Protein AF-A0A920TEB9-F1 (afdb_monomer_lite)

Sequence (135 aa):
MYELSVKYHWVHVGEHILFVVAAVIMWWPLCSQITTIPKLIYPLQMMYLFVMSLAQIIVFGIITFASDPIYMHYVDAPRIWNISPLVDQQLGGIIMKVGSGFLFLSLLIIAFFKWANESNQDEHFESKTGIMKSK

Foldseek 3Di:
DLVCLVVDVVVVVVVVVVVVVVVCVLCCLQPDPDPVRHHDQLVVVLVSLVVVLVVCCVVLVCQQVPPDQPNVVCQPDDDPDPDHSSVVSNVVSVCVSVVSVVVSVVVSVVSVVVNVVVVVVVVVVCVVPVDDDDD

Secondary structure (DSSP, 8-state):
-HHHHHH-HHHHHHHHHHHHHHHHHHHHHHH---TTSPPPPHHHHHHHHHHHHHHTHHHHHHHHT-SS-S-GGGTSSPPSSSS-HHHHHHHHHHHHHHHHHHHHHHHHHHHHHHHHHHHHHHHHHHHHH------

pLDDT: mean 91.02, std 8.59, range [49.84, 98.19]

Radius of gyration: 21.83 Å; chains: 1; bounding box: 47×25×63 Å

Structure (mmCIF, N/CA/C/O backbone):
data_AF-A0A920TEB9-F1
#
_entry.id   AF-A0A920TEB9-F1
#
loop_
_atom_site.group_PDB
_atom_site.id
_atom_site.type_symbol
_atom_site.label_atom_id
_atom_site.label_alt_id
_atom_site.label_comp_id
_atom_site.label_asym_id
_atom_site.label_entity_id
_atom_site.label_seq_id
_atom_site.pdbx_PDB_ins_code
_atom_site.Cartn_x
_atom_site.Cartn_y
_atom_site.Cartn_z
_atom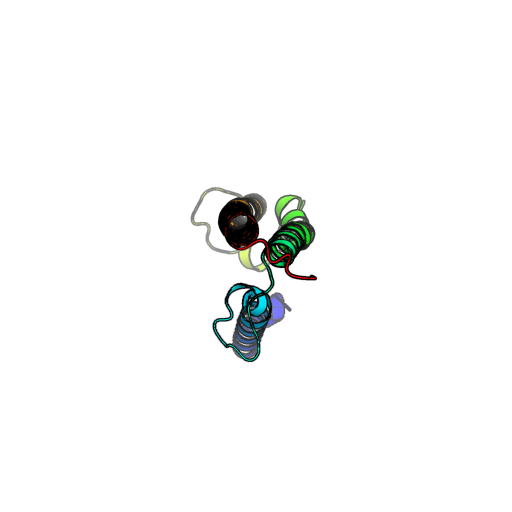_site.occupancy
_atom_site.B_iso_or_equiv
_atom_site.auth_seq_id
_atom_site.auth_comp_id
_atom_site.auth_asym_id
_atom_site.auth_atom_id
_atom_site.pdbx_PDB_model_num
ATOM 1 N N . MET A 1 1 ? 4.214 -13.448 -15.249 1.00 69.69 1 MET A N 1
ATOM 2 C CA . MET A 1 1 ? 2.923 -12.737 -15.348 1.00 69.69 1 MET A CA 1
ATOM 3 C C . MET A 1 1 ? 3.098 -11.389 -16.028 1.00 69.69 1 MET A C 1
ATOM 5 O O . MET A 1 1 ? 2.596 -11.254 -17.131 1.00 69.69 1 MET A O 1
ATOM 9 N N . TYR A 1 2 ? 3.943 -10.494 -15.500 1.00 80.88 2 TYR A N 1
ATOM 10 C CA . TYR A 1 2 ? 4.235 -9.179 -16.101 1.00 80.88 2 TYR A CA 1
ATOM 11 C C . TYR A 1 2 ? 4.451 -9.180 -17.634 1.00 80.88 2 TYR A C 1
ATOM 13 O O . TYR A 1 2 ? 3.694 -8.552 -18.364 1.00 80.88 2 TYR A O 1
ATOM 21 N N . GLU A 1 3 ? 5.407 -9.961 -18.146 1.00 85.25 3 GLU A N 1
ATOM 22 C CA . GLU A 1 3 ? 5.681 -10.048 -19.595 1.00 85.25 3 GLU A CA 1
ATOM 23 C C . GLU A 1 3 ? 4.477 -10.506 -20.439 1.00 85.25 3 GLU A C 1
ATOM 25 O O . GLU A 1 3 ? 4.334 -10.119 -21.596 1.00 85.25 3 GLU A O 1
ATOM 30 N N . LEU A 1 4 ? 3.603 -11.347 -19.877 1.00 88.12 4 LEU A N 1
ATOM 31 C CA . LEU A 1 4 ? 2.401 -11.827 -20.563 1.00 88.12 4 LEU A CA 1
ATOM 32 C C . LEU A 1 4 ? 1.324 -10.741 -20.601 1.00 88.12 4 LEU A C 1
ATOM 34 O O . LEU A 1 4 ? 0.676 -10.574 -21.629 1.00 88.12 4 LEU A O 1
ATOM 38 N N . SER A 1 5 ? 1.177 -9.995 -19.508 1.00 89.44 5 SER A N 1
ATOM 39 C CA . SER A 1 5 ? 0.263 -8.857 -19.386 1.00 89.44 5 SER A CA 1
ATOM 40 C C . SER A 1 5 ? 0.575 -7.761 -20.399 1.00 89.44 5 SER A C 1
ATOM 42 O O . SER A 1 5 ? -0.316 -7.283 -21.095 1.00 89.44 5 SER A O 1
ATOM 44 N N . VAL A 1 6 ? 1.859 -7.430 -20.568 1.00 88.75 6 VAL A N 1
ATOM 45 C CA . VAL A 1 6 ? 2.305 -6.421 -21.542 1.00 88.75 6 VAL A CA 1
ATOM 46 C C . VAL A 1 6 ? 2.043 -6.868 -22.986 1.00 88.75 6 VAL A C 1
ATOM 48 O O . VAL A 1 6 ? 1.704 -6.049 -23.836 1.00 88.75 6 VAL A O 1
ATOM 51 N N . LYS A 1 7 ? 2.172 -8.167 -23.279 1.00 89.81 7 LYS A N 1
ATOM 52 C CA . LYS A 1 7 ? 2.010 -8.708 -24.641 1.00 89.81 7 LYS A CA 1
ATOM 53 C C . LYS A 1 7 ? 0.556 -8.977 -25.023 1.00 89.81 7 LYS A C 1
ATOM 55 O O . LYS A 1 7 ? 0.201 -8.837 -26.191 1.00 89.81 7 LYS A O 1
ATOM 60 N N . TYR A 1 8 ? -0.281 -9.383 -24.069 1.00 93.62 8 TYR A N 1
ATOM 61 C CA . TYR A 1 8 ? -1.648 -9.830 -24.326 1.00 93.62 8 TYR A CA 1
ATOM 62 C C . TYR A 1 8 ? -2.663 -9.012 -23.532 1.00 93.62 8 TYR A C 1
ATOM 64 O O . TYR A 1 8 ? -2.803 -9.162 -22.320 1.00 93.62 8 TYR A O 1
ATOM 72 N N . HIS A 1 9 ? -3.462 -8.218 -24.246 1.00 92.50 9 HIS A N 1
ATOM 73 C CA . HIS A 1 9 ? -4.450 -7.325 -23.638 1.00 92.50 9 HIS A CA 1
ATOM 74 C C . HIS A 1 9 ? -5.452 -8.043 -22.715 1.00 92.50 9 HIS A C 1
ATOM 76 O O . HIS A 1 9 ? -5.805 -7.530 -21.659 1.00 92.50 9 HIS A O 1
ATOM 82 N N . TRP A 1 10 ? -5.884 -9.255 -23.067 1.00 94.31 10 TRP A N 1
ATOM 83 C CA . TRP A 1 10 ? -6.817 -10.019 -22.234 1.00 94.31 10 TRP A CA 1
ATOM 84 C C . TRP A 1 10 ? -6.185 -10.480 -20.908 1.00 94.31 10 TRP A C 1
ATOM 86 O O . TRP A 1 10 ? -6.874 -10.498 -19.889 1.00 94.31 10 TRP A O 1
ATOM 96 N N . VAL A 1 11 ? -4.881 -10.797 -20.898 1.00 94.50 11 VAL A N 1
ATOM 97 C CA . VAL A 1 11 ? -4.140 -11.121 -19.665 1.00 94.50 11 VAL A CA 1
ATOM 98 C C . VAL A 1 11 ? -4.083 -9.886 -18.777 1.00 94.50 11 VAL A C 1
ATOM 100 O O . VAL A 1 11 ? -4.363 -9.982 -17.587 1.00 94.50 11 VAL A O 1
ATOM 103 N N . HIS A 1 12 ? -3.807 -8.723 -19.368 1.00 94.19 12 HIS A N 1
ATOM 104 C CA . HIS A 1 12 ? -3.785 -7.447 -18.659 1.00 94.19 12 HIS A CA 1
ATOM 105 C C . HIS A 1 12 ? -5.119 -7.130 -17.973 1.00 94.19 12 HIS A C 1
ATOM 107 O O . HIS A 1 12 ? -5.157 -6.788 -16.793 1.00 94.19 12 HIS A O 1
ATOM 113 N N . VAL A 1 13 ? -6.236 -7.297 -18.689 1.00 95.81 13 VAL A N 1
ATOM 114 C CA . VAL A 1 13 ? -7.580 -7.107 -18.121 1.00 95.81 13 VAL A CA 1
ATOM 115 C C . VAL A 1 13 ? -7.845 -8.107 -16.993 1.00 95.81 13 VAL A C 1
ATOM 117 O O . VAL A 1 13 ? -8.376 -7.727 -15.950 1.00 95.81 13 VAL A O 1
ATOM 120 N N . GLY A 1 14 ? -7.438 -9.367 -17.167 1.00 96.19 14 GLY A N 1
ATOM 121 C CA . GLY A 1 14 ? -7.546 -10.391 -16.128 1.00 96.19 14 GLY A CA 1
ATOM 122 C C . GLY A 1 14 ? -6.773 -10.040 -14.852 1.00 96.19 14 GLY A C 1
ATOM 123 O O . GLY A 1 14 ? -7.309 -10.195 -13.755 1.00 96.19 14 GLY A O 1
ATOM 124 N N . GLU A 1 15 ? -5.550 -9.517 -14.980 1.00 94.75 15 GLU A N 1
ATOM 125 C CA . GLU A 1 15 ? -4.744 -9.051 -13.844 1.00 94.75 15 GLU A CA 1
ATOM 126 C C . GLU A 1 15 ? -5.422 -7.895 -13.097 1.00 94.75 15 GLU A C 1
ATOM 128 O O . GLU A 1 15 ? -5.519 -7.937 -11.870 1.00 94.75 15 GLU A O 1
ATOM 133 N N . HIS A 1 16 ? -5.971 -6.906 -13.812 1.00 95.25 16 HIS A N 1
ATOM 134 C CA . HIS A 1 16 ? -6.706 -5.801 -13.181 1.00 95.25 16 HIS A CA 1
ATOM 135 C C . HIS A 1 16 ? -7.938 -6.277 -12.418 1.00 95.25 16 HIS A C 1
ATOM 137 O O . HIS A 1 16 ? -8.157 -5.852 -11.285 1.00 95.25 16 HIS A O 1
ATOM 143 N N . ILE A 1 17 ? -8.727 -7.187 -12.997 1.00 97.06 17 ILE A N 1
ATOM 144 C CA . ILE A 1 17 ? -9.896 -7.761 -12.315 1.00 97.06 17 ILE A CA 1
ATOM 145 C C . ILE A 1 17 ? -9.459 -8.479 -11.036 1.00 97.06 17 ILE A C 1
ATOM 147 O O . ILE A 1 17 ? -10.066 -8.279 -9.983 1.00 97.06 17 ILE A O 1
ATOM 151 N N . LEU A 1 18 ? -8.382 -9.266 -11.100 1.00 96.50 18 LEU A N 1
ATOM 152 C CA . LEU A 1 18 ? -7.839 -9.956 -9.934 1.00 96.50 18 LEU A CA 1
ATOM 153 C C . LEU A 1 18 ? -7.414 -8.969 -8.837 1.00 96.50 18 LEU A C 1
ATOM 155 O O . LEU A 1 18 ? -7.752 -9.178 -7.671 1.00 96.50 18 LEU A O 1
ATOM 159 N N . PHE A 1 19 ? -6.722 -7.883 -9.192 1.00 95.62 19 PHE A N 1
ATOM 160 C CA . PHE A 1 19 ? -6.307 -6.854 -8.234 1.00 95.62 19 PHE A CA 1
ATOM 161 C C . PHE A 1 19 ? -7.497 -6.142 -7.592 1.00 95.62 19 PHE A C 1
ATOM 163 O O . PHE A 1 19 ? -7.496 -5.941 -6.378 1.00 95.62 19 PHE A O 1
ATOM 170 N N . VAL A 1 20 ? -8.533 -5.813 -8.367 1.00 97.62 20 VAL A N 1
ATOM 171 C CA . VAL A 1 20 ? -9.753 -5.182 -7.844 1.00 97.62 20 VAL A CA 1
ATOM 172 C C . VAL A 1 20 ? -10.484 -6.121 -6.887 1.00 97.62 20 VAL A C 1
ATOM 174 O O . VAL A 1 20 ? -10.843 -5.708 -5.787 1.00 97.62 20 VAL A O 1
ATOM 177 N N . VAL A 1 21 ? -10.667 -7.390 -7.258 1.00 97.81 21 VAL A N 1
ATOM 178 C CA . VAL A 1 21 ? -11.327 -8.382 -6.395 1.00 97.81 21 VAL A CA 1
ATOM 179 C C . VAL A 1 21 ? -10.539 -8.585 -5.100 1.00 97.81 21 VAL A C 1
ATOM 181 O O . VAL A 1 21 ? -11.120 -8.535 -4.015 1.00 97.81 21 VAL A O 1
ATOM 184 N N . ALA A 1 22 ? -9.217 -8.750 -5.191 1.00 96.69 22 ALA A N 1
ATOM 185 C CA . ALA A 1 22 ? -8.357 -8.879 -4.020 1.00 96.69 22 ALA A CA 1
ATOM 186 C C . ALA A 1 22 ? -8.428 -7.633 -3.122 1.00 96.69 22 ALA A C 1
ATOM 188 O O . ALA A 1 22 ? -8.532 -7.769 -1.904 1.00 96.69 22 ALA A O 1
ATOM 189 N N . ALA A 1 23 ? -8.438 -6.429 -3.705 1.00 95.56 23 ALA A N 1
ATOM 190 C CA . ALA A 1 23 ? -8.584 -5.183 -2.961 1.00 95.56 23 ALA A CA 1
ATOM 191 C C . ALA A 1 23 ? -9.935 -5.110 -2.235 1.00 95.56 23 ALA A C 1
ATOM 193 O O . ALA A 1 23 ? -9.969 -4.805 -1.045 1.00 95.56 23 ALA A O 1
ATOM 194 N N . VAL A 1 24 ? -11.043 -5.446 -2.901 1.00 95.38 24 VAL A N 1
ATOM 195 C CA . VAL A 1 24 ? -12.373 -5.453 -2.270 1.00 95.38 24 VAL A CA 1
ATOM 196 C C . VAL A 1 24 ? -12.400 -6.401 -1.074 1.00 95.38 24 VAL A C 1
ATOM 198 O O . VAL A 1 24 ? -12.810 -5.993 0.010 1.00 95.38 24 VAL A O 1
ATOM 201 N N . ILE A 1 25 ? -11.909 -7.632 -1.240 1.00 94.81 25 ILE A N 1
ATOM 202 C CA . ILE A 1 25 ? -11.855 -8.628 -0.160 1.00 94.81 25 ILE A CA 1
ATOM 203 C C . ILE A 1 25 ? -10.977 -8.131 0.996 1.00 94.81 25 ILE A C 1
ATOM 205 O O . ILE A 1 25 ? -11.364 -8.242 2.156 1.00 94.81 25 ILE A O 1
ATOM 209 N N . MET A 1 26 ? -9.818 -7.547 0.688 1.00 94.75 26 MET A N 1
ATOM 210 C CA . MET A 1 26 ? -8.859 -7.053 1.677 1.00 94.75 26 MET A CA 1
ATOM 211 C C . MET A 1 26 ? -9.396 -5.866 2.493 1.00 94.75 26 MET A C 1
ATOM 213 O O . MET A 1 26 ? -9.125 -5.770 3.691 1.00 94.75 26 MET A O 1
ATOM 217 N N . TRP A 1 27 ? -10.154 -4.959 1.877 1.00 95.12 27 TRP A N 1
ATOM 218 C CA . TRP A 1 27 ? -10.690 -3.766 2.547 1.00 95.12 27 TRP A CA 1
ATOM 219 C C . TRP A 1 27 ? -12.057 -3.991 3.203 1.00 95.12 27 TRP A C 1
ATOM 221 O O . TRP A 1 27 ? -12.462 -3.209 4.070 1.00 95.12 27 TRP A O 1
ATOM 231 N N . TRP A 1 28 ? -12.748 -5.076 2.852 1.00 94.31 28 TRP A N 1
ATOM 232 C CA . TRP A 1 28 ? -14.062 -5.417 3.394 1.00 94.31 28 TRP A CA 1
ATOM 233 C C . TRP A 1 28 ? -14.130 -5.419 4.933 1.00 94.31 28 TRP A C 1
ATOM 235 O O . TRP A 1 28 ? -15.038 -4.782 5.476 1.00 94.31 28 TRP A O 1
ATOM 245 N N . PRO A 1 29 ? -13.184 -6.039 5.675 1.00 92.56 29 PRO A N 1
ATOM 246 C CA . PRO A 1 29 ? -13.273 -6.121 7.135 1.00 92.56 29 PRO A CA 1
ATOM 247 C C . PRO A 1 29 ? -13.199 -4.761 7.849 1.00 92.56 29 PRO A C 1
ATOM 249 O O . PRO A 1 29 ? -13.606 -4.660 9.006 1.00 92.56 29 PRO A O 1
ATOM 252 N N . LEU A 1 30 ? -12.696 -3.713 7.186 1.00 93.56 30 LEU A N 1
ATOM 253 C CA . LEU A 1 30 ? -12.655 -2.351 7.732 1.00 93.56 30 LEU A CA 1
ATOM 254 C C . LEU A 1 30 ? -13.874 -1.527 7.332 1.00 93.56 30 LEU A C 1
ATOM 256 O O . LEU A 1 30 ? -14.392 -0.760 8.144 1.00 93.56 30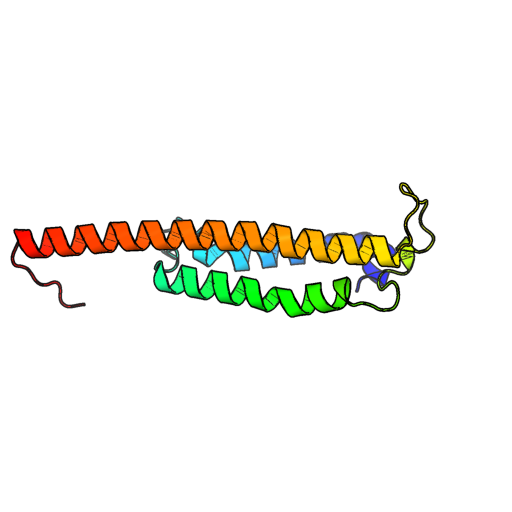 LEU A O 1
ATOM 260 N N . CYS A 1 31 ? -14.292 -1.652 6.074 1.00 92.25 31 CYS A N 1
ATOM 261 C CA . CYS A 1 31 ? -15.269 -0.756 5.465 1.00 92.25 31 CYS A CA 1
ATOM 262 C C . CYS A 1 31 ? -16.705 -1.283 5.518 1.00 92.25 31 CYS A C 1
ATOM 264 O O . CYS A 1 31 ? -17.614 -0.565 5.101 1.00 92.25 31 CYS A O 1
ATOM 266 N N . SER A 1 32 ? -16.930 -2.507 6.006 1.00 91.25 32 SER A N 1
ATOM 267 C CA . SER A 1 32 ? -18.272 -3.081 6.015 1.00 91.25 32 SER A CA 1
ATOM 268 C C . SER A 1 32 ? -19.263 -2.244 6.830 1.00 91.25 32 SER A C 1
ATOM 270 O O . SER A 1 32 ? -19.045 -1.935 8.004 1.00 91.25 32 SER A O 1
ATOM 272 N N . GLN A 1 33 ? -20.384 -1.914 6.186 1.00 85.62 33 GLN A N 1
ATOM 273 C CA . GLN A 1 33 ? -21.547 -1.244 6.779 1.00 85.62 33 GLN A CA 1
ATOM 274 C C . GLN A 1 33 ? -22.737 -2.202 6.942 1.00 85.62 33 GLN A C 1
ATOM 276 O O . GLN A 1 33 ? -23.807 -1.798 7.391 1.00 85.62 33 GLN A O 1
ATOM 281 N N . ILE A 1 34 ? -22.567 -3.470 6.559 1.00 87.19 34 ILE A N 1
ATOM 282 C CA . ILE A 1 34 ? -23.634 -4.468 6.560 1.00 87.19 34 ILE A CA 1
ATOM 283 C C . ILE A 1 34 ? -23.707 -5.104 7.947 1.00 87.19 34 ILE A C 1
ATOM 285 O O . ILE A 1 34 ? -22.716 -5.632 8.447 1.00 87.19 34 ILE A O 1
ATOM 289 N N . THR A 1 35 ? -24.892 -5.111 8.555 1.00 82.00 35 THR A N 1
ATOM 290 C CA . THR A 1 35 ? -25.131 -5.686 9.890 1.00 82.00 35 THR A CA 1
ATOM 291 C C . THR A 1 35 ? -24.825 -7.182 9.965 1.00 82.00 35 THR A C 1
ATOM 293 O O . THR A 1 35 ? -24.384 -7.660 11.003 1.00 82.00 35 THR A O 1
ATOM 296 N N . THR A 1 36 ? -25.024 -7.923 8.871 1.00 87.19 36 THR A N 1
ATOM 297 C CA . THR A 1 36 ? -24.770 -9.373 8.791 1.00 87.19 36 THR A CA 1
ATOM 298 C C . THR A 1 36 ? -23.281 -9.731 8.738 1.00 87.19 36 THR A C 1
ATOM 300 O O . THR A 1 36 ? -22.904 -10.815 9.169 1.00 87.19 36 THR A O 1
ATOM 303 N N . ILE A 1 37 ? -22.426 -8.843 8.220 1.00 85.94 37 ILE A N 1
ATOM 304 C CA . ILE A 1 37 ? -20.969 -9.041 8.150 1.00 85.94 37 ILE A CA 1
ATOM 305 C C . ILE A 1 37 ? -20.324 -7.753 8.663 1.00 85.94 37 ILE A C 1
ATOM 307 O O . ILE A 1 37 ? -19.870 -6.945 7.855 1.00 85.94 37 ILE A O 1
ATOM 311 N N . PRO A 1 38 ? -20.351 -7.489 9.977 1.00 89.75 38 PRO A N 1
ATOM 312 C CA . PRO A 1 38 ? -19.933 -6.201 10.511 1.00 89.75 38 PRO A CA 1
ATOM 313 C C . PRO A 1 38 ? -18.429 -5.965 10.323 1.00 89.75 38 PRO A C 1
ATOM 315 O O . PRO A 1 38 ? -17.638 -6.896 10.157 1.00 89.75 38 PRO A O 1
ATOM 318 N N . LYS A 1 39 ? -18.031 -4.692 10.387 1.00 92.75 39 LYS A N 1
ATOM 319 C CA . LYS A 1 39 ? -16.623 -4.291 10.502 1.00 92.75 39 LYS A CA 1
ATOM 320 C C . LYS A 1 39 ? -15.960 -4.959 11.718 1.00 92.75 39 LYS A C 1
ATOM 322 O O . LYS A 1 39 ? -16.611 -5.188 12.738 1.00 92.75 39 LYS A O 1
ATOM 327 N N . LEU A 1 40 ? -14.654 -5.210 11.636 1.00 92.94 40 LEU A N 1
ATOM 328 C CA . LEU A 1 40 ? -13.864 -5.684 12.778 1.00 92.94 40 LEU A CA 1
ATOM 329 C C . LEU A 1 40 ? -13.984 -4.710 13.960 1.00 92.94 40 LEU A C 1
ATOM 331 O O . LEU A 1 40 ? -14.097 -3.499 13.759 1.00 92.94 40 LEU A O 1
ATOM 335 N N . ILE A 1 41 ? -13.904 -5.220 15.191 1.00 93.81 41 ILE A N 1
ATOM 336 C CA . ILE A 1 41 ? -13.768 -4.365 16.379 1.00 93.81 41 ILE A CA 1
ATOM 337 C C . ILE A 1 41 ? -12.439 -3.605 16.324 1.00 93.81 41 ILE A C 1
ATOM 339 O O . ILE A 1 41 ? -11.461 -4.114 15.772 1.00 93.81 41 ILE A O 1
ATOM 343 N N . TYR A 1 42 ? -12.369 -2.399 16.890 1.00 95.00 42 TYR A N 1
ATOM 344 C CA . TYR A 1 42 ? -11.204 -1.534 16.673 1.00 95.00 42 TYR A CA 1
ATOM 345 C C . TYR A 1 42 ? -9.849 -2.130 17.074 1.00 95.00 42 TYR A C 1
ATOM 347 O O . TYR A 1 42 ? -8.907 -1.932 16.308 1.00 95.00 42 TYR A O 1
ATOM 355 N N . PRO A 1 43 ? -9.699 -2.894 18.178 1.00 95.12 43 PRO A N 1
ATOM 356 C CA . PRO A 1 43 ? -8.428 -3.559 18.465 1.00 95.12 43 PRO A CA 1
ATOM 357 C C . PRO A 1 43 ? -7.974 -4.482 17.326 1.00 95.12 43 PRO A C 1
ATOM 359 O O . PRO A 1 43 ? -6.820 -4.428 16.903 1.00 95.12 43 PRO A O 1
ATOM 362 N N . LEU A 1 44 ? -8.900 -5.259 16.754 1.00 96.06 44 LEU A N 1
ATOM 363 C CA . LEU A 1 44 ? -8.620 -6.117 15.601 1.00 96.06 44 LEU A CA 1
ATOM 364 C C . LEU A 1 44 ? -8.386 -5.307 14.322 1.00 96.06 44 LEU A C 1
ATOM 366 O O . LEU A 1 44 ? -7.514 -5.680 13.544 1.00 96.06 44 LEU A O 1
ATOM 370 N N . GLN A 1 45 ? -9.099 -4.195 14.102 1.00 96.25 45 GLN A N 1
ATOM 371 C CA . GLN A 1 45 ? -8.814 -3.293 12.976 1.00 96.25 45 GLN A CA 1
ATOM 372 C C . GLN A 1 45 ? -7.387 -2.756 13.043 1.00 96.25 45 GLN A C 1
ATOM 374 O O . GLN A 1 45 ? -6.692 -2.743 12.029 1.00 96.25 45 GLN A O 1
ATOM 379 N N . MET A 1 46 ? -6.938 -2.341 14.230 1.00 97.56 46 MET A N 1
ATOM 380 C CA . MET A 1 46 ? -5.584 -1.836 14.426 1.00 97.56 46 MET A CA 1
ATOM 381 C C . MET A 1 46 ? -4.540 -2.925 14.169 1.00 97.56 46 MET A C 1
ATOM 383 O O . MET A 1 46 ? -3.600 -2.705 13.408 1.00 97.56 46 MET A O 1
ATOM 387 N N . MET A 1 47 ? -4.732 -4.127 14.720 1.00 97.62 47 MET A N 1
ATOM 388 C CA . MET A 1 47 ? -3.849 -5.263 14.432 1.00 97.62 47 MET A CA 1
ATOM 389 C C . MET A 1 47 ? -3.804 -5.587 12.935 1.00 97.62 47 MET A C 1
ATOM 391 O O . MET A 1 47 ? -2.728 -5.771 12.372 1.00 97.62 47 MET A O 1
ATOM 395 N N . TYR A 1 48 ? -4.962 -5.616 12.279 1.00 97.06 48 TYR A N 1
ATOM 396 C CA . TYR A 1 48 ? -5.072 -5.919 10.858 1.00 97.06 48 TYR A CA 1
ATOM 397 C C . TYR A 1 48 ? -4.359 -4.872 9.989 1.00 97.06 48 TYR A C 1
ATOM 399 O O . TYR A 1 48 ? -3.539 -5.233 9.147 1.00 97.06 48 TYR A O 1
ATOM 407 N N . LEU A 1 49 ? -4.594 -3.577 10.232 1.00 97.19 49 LEU A N 1
ATOM 408 C CA . LEU A 1 49 ? -3.909 -2.475 9.544 1.00 97.19 49 LEU A CA 1
ATOM 409 C C . LEU A 1 49 ? -2.391 -2.534 9.732 1.00 97.19 49 LEU A C 1
ATOM 411 O O . LEU A 1 49 ? -1.641 -2.322 8.779 1.00 97.19 49 LEU A O 1
ATOM 415 N N . PHE A 1 50 ? -1.936 -2.842 10.947 1.00 96.94 50 PHE A N 1
ATOM 416 C CA . PHE A 1 50 ? -0.517 -2.982 11.246 1.00 96.94 50 PHE A CA 1
ATOM 417 C C . PHE A 1 50 ? 0.109 -4.142 10.463 1.00 96.94 50 PHE A C 1
ATOM 419 O O . PHE A 1 50 ? 1.105 -3.948 9.768 1.00 96.94 50 PHE A O 1
ATOM 426 N N . VAL A 1 51 ? -0.511 -5.326 10.495 1.00 96.69 51 VAL A N 1
ATOM 427 C CA . VAL A 1 51 ? -0.023 -6.509 9.771 1.00 96.69 51 VAL A CA 1
ATOM 428 C C . VAL A 1 51 ? -0.023 -6.279 8.260 1.00 96.69 51 VAL A C 1
ATOM 430 O O . VAL A 1 51 ? 0.983 -6.565 7.611 1.00 96.69 51 VAL A O 1
ATOM 433 N N . MET A 1 52 ? -1.087 -5.702 7.691 1.00 95.50 52 MET A N 1
ATOM 434 C CA . MET A 1 52 ? -1.118 -5.343 6.267 1.00 95.50 52 MET A CA 1
ATOM 435 C C . MET A 1 52 ? 0.004 -4.364 5.904 1.00 95.50 52 MET A C 1
ATOM 437 O O . MET A 1 52 ? 0.660 -4.522 4.872 1.00 95.50 52 MET A O 1
ATOM 441 N N . SER A 1 53 ? 0.281 -3.390 6.778 1.00 95.25 53 SER A N 1
ATOM 442 C CA . SER A 1 53 ? 1.355 -2.421 6.563 1.00 95.25 53 SER A CA 1
ATOM 443 C C . SER A 1 53 ? 2.752 -3.057 6.540 1.00 95.25 53 SER A C 1
ATOM 445 O O . SER A 1 53 ? 3.636 -2.578 5.814 1.00 95.25 53 SER A O 1
ATOM 447 N N . LEU A 1 54 ? 2.949 -4.143 7.295 1.00 95.31 54 LEU A N 1
ATOM 448 C CA . LEU A 1 54 ? 4.183 -4.929 7.295 1.00 95.31 54 LEU A CA 1
ATOM 449 C C . LEU A 1 54 ? 4.268 -5.888 6.103 1.00 95.31 54 LEU A C 1
ATOM 451 O O . LEU A 1 54 ? 5.328 -5.996 5.494 1.00 95.31 54 LEU A O 1
ATOM 455 N N . ALA A 1 55 ? 3.168 -6.546 5.728 1.00 94.69 55 ALA A N 1
ATOM 456 C CA . ALA A 1 55 ? 3.150 -7.548 4.657 1.00 94.69 55 ALA A CA 1
ATOM 457 C C . ALA A 1 55 ? 3.660 -6.994 3.312 1.00 94.69 55 ALA A C 1
ATOM 459 O O . ALA A 1 55 ? 4.408 -7.657 2.596 1.00 94.69 55 ALA A O 1
ATOM 460 N N . GLN A 1 56 ? 3.331 -5.738 3.001 1.00 94.50 56 GLN A N 1
ATOM 461 C CA . GLN A 1 56 ? 3.790 -5.049 1.788 1.00 94.50 56 GLN A CA 1
ATOM 462 C C . GLN A 1 56 ? 5.301 -4.729 1.767 1.00 94.50 56 GLN A C 1
ATOM 464 O O . GLN A 1 56 ? 5.838 -4.418 0.705 1.00 94.50 56 GLN A O 1
ATOM 469 N N . ILE A 1 57 ? 6.013 -4.799 2.906 1.00 94.50 57 ILE A N 1
ATOM 470 C CA . ILE A 1 57 ? 7.451 -4.469 2.981 1.00 94.50 57 ILE A CA 1
ATOM 471 C C . ILE A 1 57 ? 8.273 -5.386 2.080 1.00 94.50 57 ILE A C 1
ATOM 473 O O . ILE A 1 57 ? 9.213 -4.914 1.452 1.00 94.50 57 ILE A O 1
ATOM 477 N N . ILE A 1 58 ? 7.909 -6.666 1.976 1.00 93.88 58 ILE A N 1
ATOM 478 C CA . ILE A 1 58 ? 8.642 -7.629 1.145 1.00 93.88 58 ILE A CA 1
ATOM 479 C C . ILE A 1 58 ? 8.624 -7.180 -0.321 1.00 93.88 58 ILE A C 1
ATOM 481 O O . ILE A 1 58 ? 9.672 -7.084 -0.955 1.00 93.88 58 ILE A O 1
ATOM 485 N N . VAL A 1 59 ? 7.443 -6.833 -0.838 1.00 92.62 59 VAL A N 1
ATOM 486 C CA . VAL A 1 59 ? 7.268 -6.410 -2.234 1.00 92.62 59 VAL A CA 1
ATOM 487 C C . VAL A 1 59 ? 8.004 -5.098 -2.501 1.00 92.62 59 VAL A C 1
ATOM 489 O O . VAL A 1 59 ? 8.791 -5.009 -3.441 1.00 92.62 59 VAL A O 1
ATOM 492 N N . PHE A 1 60 ? 7.808 -4.084 -1.654 1.00 95.06 60 PHE A N 1
ATOM 493 C CA . PHE A 1 60 ? 8.471 -2.794 -1.852 1.00 95.06 60 PHE A CA 1
ATOM 494 C C . PHE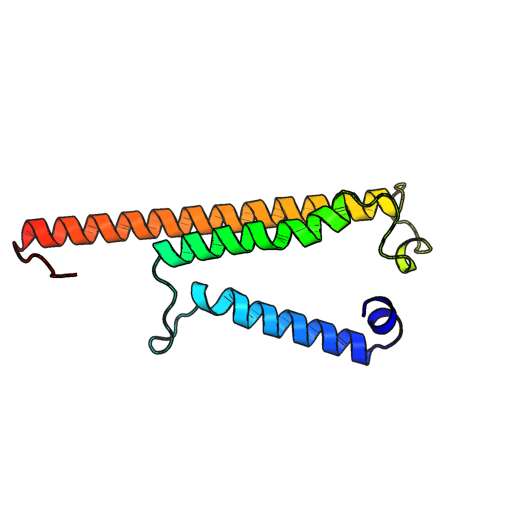 A 1 60 ? 9.977 -2.851 -1.627 1.00 95.06 60 PHE A C 1
ATOM 496 O O . PHE A 1 60 ? 10.710 -2.145 -2.316 1.00 95.06 60 PHE A O 1
ATOM 503 N N . GLY A 1 61 ? 10.445 -3.690 -0.704 1.00 95.25 61 GLY A N 1
ATOM 504 C CA . GLY A 1 61 ? 11.864 -3.905 -0.450 1.00 95.25 61 GLY A CA 1
ATOM 505 C C . GLY A 1 61 ? 12.569 -4.458 -1.683 1.00 95.25 61 GLY A C 1
ATOM 506 O O . GLY A 1 61 ? 13.595 -3.915 -2.079 1.00 95.25 61 GLY A O 1
ATOM 507 N N . ILE A 1 62 ? 11.974 -5.454 -2.349 1.00 96.12 62 ILE A N 1
ATOM 508 C CA . ILE A 1 62 ? 12.512 -6.010 -3.601 1.00 96.12 62 ILE A CA 1
ATOM 509 C C . ILE A 1 62 ? 12.654 -4.922 -4.672 1.00 96.12 62 ILE A C 1
ATOM 511 O O . ILE A 1 62 ? 13.685 -4.843 -5.326 1.00 96.12 62 ILE A O 1
ATOM 515 N N . ILE A 1 63 ? 11.647 -4.060 -4.830 1.00 95.62 63 ILE A N 1
ATOM 516 C CA . ILE A 1 63 ? 11.653 -2.994 -5.845 1.00 95.62 63 ILE A CA 1
ATOM 517 C C . ILE A 1 63 ? 12.673 -1.897 -5.502 1.00 95.62 63 ILE A C 1
ATOM 519 O O . ILE A 1 63 ? 13.401 -1.433 -6.378 1.00 95.62 63 ILE A O 1
ATOM 523 N N . THR A 1 64 ? 12.717 -1.491 -4.231 1.00 96.50 64 THR A N 1
ATOM 524 C CA . THR A 1 64 ? 13.513 -0.355 -3.737 1.00 96.50 64 THR A CA 1
ATOM 525 C C . THR A 1 64 ? 15.000 -0.679 -3.641 1.00 96.50 64 THR A C 1
ATOM 527 O O . THR A 1 64 ? 15.831 0.182 -3.901 1.00 96.50 64 THR A O 1
ATOM 530 N N . PHE A 1 65 ? 15.346 -1.914 -3.277 1.00 96.75 65 PHE A N 1
ATOM 531 C CA . PHE A 1 65 ? 16.734 -2.354 -3.115 1.00 96.75 65 PHE A CA 1
ATOM 532 C C . PHE A 1 65 ? 17.234 -3.203 -4.292 1.00 96.75 65 PHE A C 1
ATOM 534 O O . PHE A 1 65 ? 18.273 -3.851 -4.184 1.00 96.75 65 PHE A O 1
ATOM 541 N N . ALA A 1 66 ? 16.511 -3.208 -5.416 1.00 96.69 66 ALA A N 1
ATOM 542 C CA . ALA A 1 66 ? 16.946 -3.882 -6.633 1.00 96.69 66 ALA A CA 1
ATOM 543 C C . ALA A 1 66 ? 18.296 -3.325 -7.114 1.00 96.69 66 ALA A C 1
ATOM 545 O O . ALA A 1 66 ? 18.500 -2.110 -7.100 1.00 96.69 66 ALA A O 1
ATOM 546 N N . SER A 1 67 ? 19.200 -4.201 -7.558 1.00 96.69 67 SER A N 1
ATOM 547 C CA . SER A 1 67 ? 20.474 -3.804 -8.184 1.00 96.69 67 SER A CA 1
ATOM 548 C C . SER A 1 67 ? 20.348 -3.579 -9.692 1.00 96.69 67 SER A C 1
ATOM 550 O O . SER A 1 67 ? 21.116 -2.806 -10.255 1.00 96.69 67 SER A O 1
ATOM 552 N N . ASP A 1 68 ? 19.344 -4.195 -10.316 1.00 95.50 68 ASP A N 1
ATOM 553 C CA . ASP A 1 68 ? 19.053 -4.114 -11.745 1.00 95.50 68 ASP A CA 1
ATOM 554 C C . ASP A 1 68 ? 17.563 -3.791 -11.967 1.00 95.50 68 ASP A C 1
ATOM 556 O O . ASP A 1 68 ? 16.728 -4.137 -11.119 1.00 95.50 68 ASP A O 1
ATOM 560 N N . PRO A 1 69 ? 17.190 -3.128 -13.081 1.00 93.81 69 PRO A N 1
ATOM 561 C CA . PRO A 1 69 ? 15.789 -2.891 -13.417 1.00 93.81 69 PRO A CA 1
ATOM 562 C C . PRO A 1 69 ? 15.014 -4.211 -13.512 1.00 93.81 69 PRO A C 1
ATOM 564 O O . PRO A 1 69 ? 15.397 -5.119 -14.247 1.00 93.81 69 PRO A O 1
ATOM 567 N N . ILE A 1 70 ? 13.897 -4.312 -12.789 1.00 94.12 70 ILE A N 1
ATOM 568 C CA . ILE A 1 70 ? 13.064 -5.525 -12.759 1.00 94.12 70 ILE A CA 1
ATOM 569 C C . ILE A 1 70 ? 12.075 -5.513 -13.931 1.00 94.12 70 ILE A C 1
ATOM 571 O O . ILE A 1 70 ? 11.714 -6.561 -14.466 1.00 94.12 70 ILE A O 1
ATOM 575 N N . TYR A 1 71 ? 11.655 -4.325 -14.366 1.00 90.50 71 TYR A N 1
ATOM 576 C CA . TYR A 1 71 ? 10.719 -4.167 -15.471 1.00 90.50 71 TYR A CA 1
ATOM 577 C C . TYR A 1 71 ? 11.443 -3.833 -16.779 1.00 90.50 71 TYR A C 1
ATOM 579 O O . TYR A 1 71 ? 11.515 -2.677 -17.193 1.00 90.50 71 TYR A O 1
ATOM 587 N N . MET A 1 72 ? 11.952 -4.866 -17.453 1.00 89.75 72 MET A N 1
ATOM 588 C CA . MET A 1 72 ? 12.771 -4.729 -18.668 1.00 89.75 72 MET A CA 1
ATOM 589 C C . MET A 1 72 ? 12.100 -3.923 -19.784 1.00 89.75 72 MET A C 1
ATOM 591 O O . MET A 1 72 ? 12.759 -3.137 -20.452 1.00 89.75 72 MET A O 1
ATOM 595 N N . HIS A 1 73 ? 10.779 -4.035 -19.938 1.00 87.25 73 HIS A N 1
ATOM 596 C CA . HIS A 1 73 ? 10.034 -3.253 -20.930 1.00 87.25 73 HIS A CA 1
ATOM 597 C C . HIS A 1 73 ? 10.208 -1.726 -20.777 1.00 87.25 73 HIS A C 1
ATOM 599 O O . HIS A 1 73 ? 10.128 -1.000 -21.763 1.00 87.25 73 HIS A O 1
ATOM 605 N N . TYR A 1 74 ? 10.468 -1.232 -19.561 1.00 86.19 74 TYR A N 1
ATOM 606 C CA . TYR A 1 74 ? 10.677 0.197 -19.297 1.00 86.19 74 TYR A CA 1
ATOM 607 C C . TYR A 1 74 ? 12.135 0.642 -19.447 1.00 86.19 74 TYR A C 1
ATOM 609 O O . TYR A 1 74 ? 12.409 1.838 -19.394 1.00 86.19 74 TYR A O 1
ATOM 617 N N . VAL A 1 75 ? 13.075 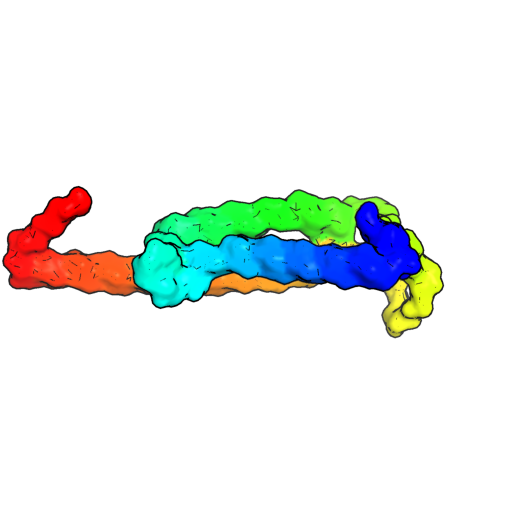-0.284 -19.658 1.00 90.75 75 VAL A N 1
ATOM 618 C CA . VAL A 1 75 ? 14.482 0.063 -19.907 1.00 90.75 75 VAL A CA 1
ATOM 619 C C . VAL A 1 75 ? 14.630 0.792 -21.242 1.00 90.75 75 VAL A C 1
ATOM 621 O O . VAL A 1 75 ? 15.351 1.787 -21.318 1.00 90.75 75 VAL A O 1
ATOM 624 N N . ASP A 1 76 ? 13.888 0.338 -22.253 1.00 88.06 76 ASP A N 1
ATOM 625 C CA . ASP A 1 76 ? 13.920 0.878 -23.616 1.00 88.06 76 ASP A CA 1
ATOM 626 C C . ASP A 1 76 ? 12.839 1.945 -23.872 1.00 88.06 76 ASP A C 1
ATOM 628 O O . ASP A 1 76 ? 12.716 2.468 -24.983 1.00 88.06 76 ASP A O 1
ATOM 632 N N . ALA A 1 77 ? 12.036 2.285 -22.859 1.00 87.62 77 ALA A N 1
ATOM 633 C CA . ALA A 1 77 ? 10.958 3.253 -23.001 1.00 87.62 77 ALA A CA 1
ATOM 634 C C . ALA A 1 77 ? 11.494 4.694 -23.163 1.00 87.62 77 ALA A C 1
ATOM 636 O O . ALA A 1 77 ? 12.514 5.056 -22.563 1.00 87.62 77 ALA A O 1
ATOM 637 N N . PRO A 1 78 ? 10.802 5.561 -23.933 1.00 88.44 78 PRO A N 1
ATOM 638 C CA . PRO A 1 78 ? 11.151 6.975 -24.030 1.00 88.44 78 PRO A CA 1
ATOM 639 C C . PRO A 1 78 ? 11.194 7.635 -22.648 1.00 88.44 78 PRO A C 1
ATOM 641 O O . PRO A 1 78 ? 10.221 7.597 -21.893 1.00 88.44 78 PRO A O 1
ATOM 644 N N . ARG A 1 79 ? 12.327 8.260 -22.314 1.00 86.31 79 ARG A N 1
ATOM 645 C CA . ARG A 1 79 ? 12.521 8.887 -21.003 1.00 86.31 79 ARG A CA 1
ATOM 646 C C . ARG A 1 79 ? 11.879 10.265 -20.955 1.00 86.31 79 ARG A C 1
ATOM 648 O O . ARG A 1 79 ? 12.152 11.113 -21.798 1.00 86.31 79 ARG A O 1
ATOM 655 N N . ILE A 1 80 ? 11.079 10.493 -19.918 1.00 88.12 80 ILE A N 1
ATOM 656 C CA . ILE A 1 80 ? 10.468 11.797 -19.633 1.00 88.12 80 ILE A CA 1
ATOM 657 C C . ILE A 1 80 ? 11.429 12.656 -18.786 1.00 88.12 80 ILE A C 1
ATOM 659 O O . ILE A 1 80 ? 11.448 13.878 -18.903 1.00 88.12 80 ILE A O 1
ATOM 663 N N . TRP A 1 81 ? 12.225 12.016 -17.920 1.00 87.56 81 TRP A N 1
ATOM 664 C CA . TRP A 1 81 ? 13.169 12.643 -16.987 1.00 87.56 81 TRP A CA 1
ATOM 665 C C . TRP A 1 81 ? 14.567 12.055 -17.214 1.00 87.56 81 TRP A C 1
ATOM 667 O O . TRP A 1 81 ? 14.699 10.901 -17.621 1.00 87.56 81 TRP A O 1
ATOM 677 N N . ASN A 1 82 ? 15.627 12.817 -16.928 1.00 90.31 82 ASN A N 1
ATOM 678 C CA . ASN A 1 82 ? 17.012 12.367 -17.130 1.00 90.31 82 ASN A CA 1
ATOM 679 C C . ASN A 1 82 ? 17.526 11.471 -15.981 1.00 90.31 82 ASN A C 1
ATOM 681 O O . ASN A 1 82 ? 18.571 11.737 -15.390 1.00 90.31 82 ASN A O 1
ATOM 685 N N . ILE A 1 83 ? 16.763 10.433 -15.638 1.00 93.38 83 ILE A N 1
ATOM 686 C CA . ILE A 1 83 ? 17.098 9.433 -14.616 1.00 93.38 83 ILE A CA 1
ATOM 687 C C . ILE A 1 83 ? 17.206 8.038 -15.247 1.00 93.38 83 ILE A C 1
ATOM 689 O O . ILE A 1 83 ? 16.690 7.783 -16.341 1.00 93.38 83 ILE A O 1
ATOM 693 N N . SER A 1 84 ? 17.938 7.129 -14.599 1.00 93.44 84 SER A N 1
ATOM 694 C CA . SER A 1 84 ? 18.039 5.747 -15.077 1.00 93.44 84 SER A CA 1
ATOM 695 C C . SER A 1 84 ? 16.751 4.967 -14.759 1.00 93.44 84 SER A C 1
ATOM 697 O O . SER A 1 84 ? 16.100 5.276 -13.761 1.00 93.44 84 SER A O 1
ATOM 699 N N . PRO A 1 85 ? 16.394 3.930 -15.545 1.00 93.50 85 PRO A N 1
ATOM 700 C CA . PRO A 1 85 ? 15.223 3.090 -15.267 1.00 93.50 85 PRO A CA 1
ATOM 701 C C . PRO A 1 85 ? 15.278 2.436 -13.882 1.00 93.50 85 PRO A C 1
ATOM 703 O O . PRO A 1 85 ? 14.256 2.262 -13.226 1.00 93.50 85 PRO A O 1
ATOM 706 N N . LEU A 1 86 ? 16.491 2.115 -13.415 1.00 95.31 86 LEU A N 1
ATOM 707 C CA . LEU A 1 86 ? 16.714 1.604 -12.067 1.00 95.31 86 LEU A CA 1
ATOM 708 C C . LEU A 1 86 ? 16.310 2.633 -11.005 1.00 95.31 86 LEU A C 1
ATOM 710 O O . LEU A 1 86 ? 15.543 2.311 -10.103 1.00 95.31 86 LEU A O 1
ATOM 714 N N . VAL A 1 87 ? 16.801 3.871 -11.125 1.00 95.31 87 VAL A N 1
ATOM 715 C CA . VAL A 1 87 ? 16.499 4.945 -10.166 1.00 95.31 87 VAL A CA 1
ATOM 716 C C . VAL A 1 87 ? 15.012 5.290 -10.182 1.00 95.31 87 VAL A C 1
ATOM 718 O O . VAL A 1 87 ? 14.425 5.455 -9.118 1.00 95.31 87 VAL A O 1
ATOM 721 N N . ASP A 1 88 ? 14.389 5.353 -11.359 1.00 94.81 88 ASP A N 1
ATOM 722 C CA . ASP A 1 88 ? 12.950 5.611 -11.491 1.00 94.81 88 ASP A CA 1
ATOM 723 C C . ASP A 1 88 ? 12.112 4.542 -10.770 1.00 94.81 88 ASP A C 1
ATOM 725 O O . ASP A 1 88 ? 11.266 4.859 -9.932 1.00 94.81 88 ASP A O 1
ATOM 729 N N . GLN A 1 89 ? 12.428 3.262 -10.988 1.00 95.44 89 GLN A N 1
ATOM 730 C CA . GLN A 1 89 ? 11.781 2.147 -10.298 1.00 95.44 89 GLN A CA 1
ATOM 731 C C . GLN A 1 89 ? 11.972 2.218 -8.773 1.00 95.44 89 GLN A C 1
ATOM 733 O O . GLN A 1 89 ? 11.010 2.029 -8.022 1.00 95.44 89 GLN A O 1
ATOM 738 N N . GLN A 1 90 ? 13.198 2.468 -8.302 1.00 97.19 90 GLN A N 1
ATOM 739 C CA . GLN A 1 90 ? 13.501 2.567 -6.871 1.00 97.19 90 GLN A CA 1
ATOM 740 C C . GLN A 1 90 ? 12.742 3.733 -6.224 1.00 97.19 90 GLN A C 1
ATOM 742 O O . GLN A 1 90 ? 12.145 3.559 -5.160 1.00 97.19 90 GLN A O 1
ATOM 747 N N . LEU A 1 91 ? 12.691 4.895 -6.885 1.00 96.38 91 LEU A N 1
ATOM 748 C CA . LEU A 1 91 ? 11.893 6.041 -6.445 1.00 96.38 91 LEU A CA 1
ATOM 749 C C . LEU A 1 91 ? 10.405 5.697 -6.398 1.00 96.38 91 LEU A C 1
ATOM 751 O O . LEU A 1 91 ? 9.748 6.005 -5.404 1.00 96.38 91 LEU A O 1
ATOM 755 N N . GLY A 1 92 ? 9.884 5.000 -7.409 1.00 95.12 92 GLY A N 1
ATOM 756 C CA . GLY A 1 92 ? 8.520 4.478 -7.401 1.00 95.12 92 GLY A CA 1
ATOM 757 C C . GLY A 1 92 ? 8.257 3.590 -6.182 1.00 95.12 92 GLY A C 1
ATOM 758 O O . GLY A 1 92 ? 7.275 3.795 -5.469 1.00 95.12 92 GLY A O 1
ATOM 759 N N . GLY A 1 93 ? 9.164 2.654 -5.884 1.00 96.06 93 GLY A N 1
ATOM 760 C CA . GLY A 1 93 ? 9.114 1.801 -4.691 1.00 96.06 93 GLY A CA 1
ATOM 761 C C . GLY A 1 93 ? 9.041 2.596 -3.385 1.00 96.06 93 GLY A C 1
ATOM 762 O O . GLY A 1 93 ? 8.172 2.340 -2.545 1.00 96.06 93 GLY A O 1
ATOM 763 N N . ILE A 1 94 ? 9.898 3.610 -3.247 1.00 97.06 94 ILE A N 1
ATOM 764 C CA . ILE A 1 94 ? 9.943 4.497 -2.078 1.00 97.06 94 ILE A CA 1
ATOM 765 C C . ILE A 1 94 ? 8.639 5.283 -1.947 1.00 97.06 94 ILE A C 1
ATOM 767 O O . ILE A 1 94 ? 8.032 5.283 -0.876 1.00 97.06 94 ILE A O 1
ATOM 771 N N . ILE A 1 95 ? 8.180 5.919 -3.025 1.00 96.81 95 ILE A N 1
ATOM 772 C CA . ILE A 1 95 ? 6.954 6.725 -3.036 1.00 96.81 95 ILE A CA 1
ATOM 773 C C . ILE A 1 95 ? 5.752 5.863 -2.644 1.00 96.81 95 ILE A C 1
ATOM 775 O O . ILE A 1 95 ? 4.976 6.256 -1.772 1.00 96.81 95 ILE A O 1
ATOM 779 N N . MET A 1 96 ? 5.623 4.664 -3.219 1.00 95.69 96 MET A N 1
ATOM 780 C CA . MET A 1 96 ? 4.544 3.735 -2.879 1.00 95.69 96 MET A CA 1
ATOM 781 C C . MET A 1 96 ? 4.599 3.302 -1.407 1.00 95.69 96 MET A C 1
ATOM 783 O O . MET A 1 96 ? 3.570 3.304 -0.723 1.00 95.69 96 MET A O 1
ATOM 787 N N . LYS A 1 97 ? 5.784 2.965 -0.877 1.00 95.44 97 LYS A N 1
ATOM 788 C CA . LYS A 1 97 ? 5.921 2.531 0.522 1.00 95.44 97 LYS A CA 1
ATOM 789 C C . LYS A 1 97 ? 5.653 3.662 1.513 1.00 95.44 97 LYS A C 1
ATOM 791 O O . LYS A 1 97 ? 4.985 3.445 2.523 1.00 95.44 97 LYS A O 1
ATOM 796 N N . VAL A 1 98 ? 6.171 4.855 1.245 1.00 96.50 98 VAL A N 1
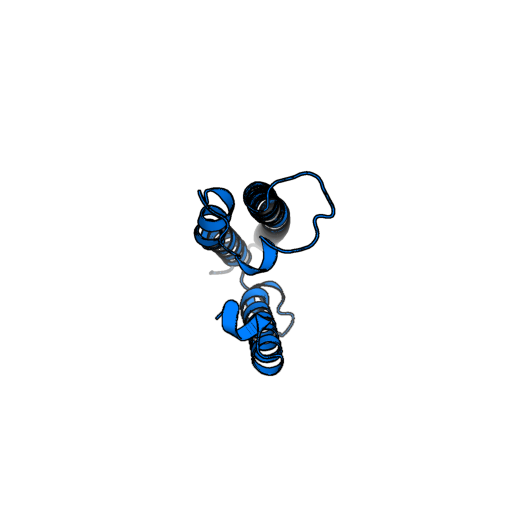ATOM 797 C CA . VAL A 1 98 ? 5.983 6.025 2.109 1.00 96.50 98 VAL A CA 1
ATOM 798 C C . VAL A 1 98 ? 4.527 6.485 2.063 1.00 96.50 98 VAL A C 1
ATOM 800 O O . VAL A 1 98 ? 3.911 6.659 3.113 1.00 96.50 98 VAL A O 1
ATOM 803 N N . GLY A 1 99 ? 3.943 6.597 0.867 1.00 96.31 99 GLY A N 1
ATOM 804 C CA . GLY A 1 99 ? 2.545 6.988 0.681 1.00 96.31 99 GLY A CA 1
ATOM 805 C C . GLY A 1 99 ? 1.567 6.025 1.356 1.00 96.31 99 GLY A C 1
ATOM 806 O O . GLY A 1 99 ? 0.687 6.457 2.101 1.00 96.31 99 GLY A O 1
ATOM 807 N N . SER A 1 100 ? 1.759 4.713 1.181 1.00 95.69 100 SER A N 1
ATOM 808 C CA . SER A 1 100 ? 0.968 3.714 1.914 1.00 95.69 100 SER A CA 1
ATOM 809 C C . SER A 1 100 ? 1.199 3.810 3.424 1.00 95.69 100 SER A C 1
ATOM 811 O O . SER A 1 100 ? 0.238 3.751 4.185 1.00 95.69 100 SER A O 1
ATOM 813 N N . GLY A 1 101 ? 2.437 4.029 3.877 1.00 96.00 101 GLY A N 1
ATOM 814 C CA . GLY A 1 101 ? 2.763 4.247 5.288 1.00 96.00 101 GLY A CA 1
ATOM 815 C C . GLY A 1 101 ? 1.920 5.349 5.933 1.00 96.00 101 GLY A C 1
ATOM 816 O O . GLY A 1 101 ? 1.344 5.122 6.997 1.00 96.00 101 GLY A O 1
ATOM 817 N N . PHE A 1 102 ? 1.774 6.496 5.263 1.00 97.50 102 PHE A N 1
ATOM 818 C CA . PHE A 1 102 ? 0.896 7.575 5.724 1.00 97.50 102 PHE A CA 1
ATOM 819 C C . PHE A 1 102 ? -0.569 7.140 5.801 1.00 97.50 102 PHE A C 1
ATOM 821 O O . PHE A 1 102 ? -1.199 7.342 6.835 1.00 97.50 102 PHE A O 1
ATOM 828 N N . LEU A 1 103 ? -1.095 6.487 4.760 1.00 96.75 103 LEU A N 1
ATOM 829 C CA . LEU A 1 103 ? -2.476 5.993 4.748 1.00 96.75 103 LEU A CA 1
ATOM 830 C C . LEU A 1 103 ? -2.754 5.039 5.922 1.00 96.75 103 LEU A C 1
ATOM 832 O O . LEU A 1 103 ? -3.710 5.237 6.673 1.00 96.75 103 LEU A O 1
ATOM 836 N N . PHE A 1 104 ? -1.909 4.021 6.104 1.00 96.94 104 PHE A N 1
ATOM 837 C CA . PHE A 1 104 ? -2.058 3.038 7.178 1.00 96.94 104 PHE A CA 1
ATOM 838 C C . PHE A 1 104 ? -1.940 3.680 8.563 1.00 96.94 104 PHE A C 1
ATOM 840 O O . PHE A 1 104 ? -2.736 3.365 9.448 1.00 96.94 104 PHE A O 1
ATOM 847 N N . LEU A 1 105 ? -0.993 4.604 8.749 1.00 97.38 105 LEU A N 1
ATOM 848 C CA . LEU A 1 105 ? -0.821 5.321 10.010 1.00 97.38 105 LEU A CA 1
ATOM 849 C C . LEU A 1 105 ? -2.039 6.196 10.333 1.00 97.38 105 LEU A C 1
ATOM 851 O O . LEU A 1 105 ? -2.535 6.159 11.456 1.00 97.38 105 LEU A O 1
ATOM 855 N N . SER A 1 106 ? -2.568 6.937 9.357 1.00 98.19 106 SER A N 1
ATOM 856 C CA . SER A 1 106 ? -3.773 7.749 9.548 1.00 98.19 106 SER A CA 1
ATOM 857 C C . SER A 1 106 ? -4.980 6.894 9.937 1.00 98.19 106 SER A C 1
ATOM 859 O O . SER A 1 106 ? -5.703 7.247 10.867 1.00 98.19 106 SER A O 1
ATOM 861 N N . LEU A 1 107 ? -5.185 5.747 9.283 1.00 97.44 107 LEU A N 1
ATOM 862 C CA . LEU A 1 107 ? -6.279 4.833 9.623 1.00 97.44 107 LEU A CA 1
ATOM 863 C C . LEU A 1 107 ? -6.116 4.218 11.019 1.00 97.44 107 LEU A C 1
ATOM 865 O O . LEU A 1 107 ? -7.104 4.108 11.745 1.00 97.44 107 LEU A O 1
ATOM 869 N N . LEU A 1 108 ? -4.888 3.874 11.417 1.00 97.50 108 LEU A N 1
ATOM 870 C CA . LEU A 1 108 ? -4.580 3.407 12.772 1.00 97.50 108 LEU A CA 1
ATOM 871 C C . LEU A 1 108 ? -4.928 4.458 13.825 1.00 97.50 108 LEU A C 1
ATOM 873 O O . LEU A 1 108 ? -5.604 4.144 14.800 1.00 97.50 108 LEU A O 1
ATOM 877 N N . ILE A 1 109 ? -4.520 5.709 13.601 1.00 97.94 109 ILE A N 1
ATOM 878 C CA . ILE A 1 109 ? -4.825 6.833 14.493 1.00 97.94 109 ILE A CA 1
ATOM 879 C C . ILE A 1 109 ? -6.344 7.019 14.618 1.00 97.94 109 ILE A C 1
ATOM 881 O O . ILE A 1 109 ? -6.865 7.141 15.725 1.00 97.94 109 ILE A O 1
ATOM 885 N N . ILE A 1 110 ? -7.075 6.987 13.500 1.00 96.75 110 ILE A N 1
ATOM 886 C CA . ILE A 1 110 ? -8.540 7.111 13.501 1.00 96.75 110 ILE A CA 1
ATOM 887 C C . ILE A 1 110 ? -9.191 5.958 14.276 1.00 96.75 110 ILE A C 1
ATOM 889 O O . ILE A 1 110 ? -10.088 6.200 15.085 1.00 96.75 110 ILE A O 1
ATOM 893 N N . ALA A 1 111 ? -8.763 4.715 14.041 1.00 96.19 111 ALA A N 1
ATOM 894 C CA . ALA A 1 111 ? -9.292 3.546 14.740 1.00 96.19 111 ALA A CA 1
ATOM 895 C C . ALA A 1 111 ? -9.018 3.617 16.250 1.00 96.19 111 ALA A C 1
ATOM 897 O O . ALA A 1 111 ? -9.917 3.343 17.043 1.00 96.19 111 ALA A O 1
ATOM 898 N N . PHE A 1 112 ? -7.821 4.061 16.645 1.00 97.06 112 PHE A N 1
ATOM 899 C CA . PHE A 1 112 ? -7.443 4.254 18.043 1.00 97.06 112 PHE A CA 1
ATOM 900 C C . PHE A 1 112 ? -8.327 5.289 18.745 1.00 97.06 112 PHE A C 1
ATOM 902 O O . PHE A 1 112 ? -8.876 5.005 19.806 1.00 97.06 112 PHE A O 1
ATOM 909 N N . PHE A 1 113 ? -8.524 6.471 18.151 1.00 96.94 113 PHE A N 1
ATOM 910 C CA . PHE A 1 113 ? -9.364 7.504 18.766 1.00 96.94 113 PHE A CA 1
ATOM 911 C C . PHE A 1 113 ? -10.836 7.095 18.844 1.00 96.94 113 PHE A C 1
ATOM 913 O O . PHE A 1 113 ? -11.506 7.404 19.828 1.00 96.94 113 PHE A O 1
ATOM 920 N N . LYS A 1 114 ? -11.350 6.375 17.840 1.00 94.62 114 LYS A N 1
ATOM 921 C CA . LYS A 1 114 ? -12.710 5.823 17.898 1.00 94.62 114 LYS A CA 1
ATOM 922 C C . LYS A 1 114 ? -12.856 4.797 19.016 1.00 94.62 114 LYS A C 1
ATOM 924 O O . LYS A 1 114 ? -13.826 4.857 19.762 1.00 94.62 114 LYS A O 1
ATOM 929 N N . TRP A 1 115 ? -11.874 3.913 19.161 1.00 95.25 115 TRP A N 1
ATOM 930 C CA . TRP A 1 115 ? -11.833 2.937 20.243 1.00 95.25 115 TRP A CA 1
ATOM 931 C C . TRP A 1 115 ? -11.795 3.593 21.624 1.00 95.25 115 TRP A C 1
ATOM 933 O O . TRP A 1 115 ? -12.615 3.252 22.471 1.00 95.25 115 TRP A O 1
ATOM 943 N N . ALA A 1 116 ? -10.906 4.569 21.823 1.00 94.06 116 ALA A N 1
ATOM 944 C CA . ALA A 1 116 ? -10.769 5.287 23.089 1.00 94.06 116 ALA A CA 1
ATOM 945 C C . ALA A 1 116 ? -12.047 6.057 23.469 1.00 94.06 116 ALA A C 1
ATOM 947 O O . ALA A 1 116 ? -12.410 6.144 24.639 1.00 94.06 116 ALA A O 1
ATOM 948 N N . ASN A 1 117 ? -12.754 6.611 22.481 1.00 92.81 117 ASN A N 1
ATOM 949 C CA . ASN A 1 117 ? -14.017 7.302 22.726 1.00 92.81 117 ASN A CA 1
ATOM 950 C C . ASN A 1 117 ? -15.156 6.340 23.095 1.00 92.81 117 ASN A C 1
ATOM 952 O O . ASN A 1 117 ? -15.967 6.696 23.946 1.00 92.81 117 ASN A O 1
ATOM 956 N N . GLU A 1 118 ? -15.224 5.150 22.489 1.00 89.00 118 GLU A N 1
ATOM 957 C CA . GLU A 1 118 ? -16.228 4.134 22.845 1.00 89.00 118 GLU A CA 1
ATOM 958 C C . GLU A 1 118 ? -15.973 3.564 24.251 1.00 89.00 118 GLU A C 1
ATOM 960 O O . GLU A 1 118 ? -16.901 3.510 25.054 1.00 89.00 118 GLU A O 1
ATOM 965 N N . SER A 1 119 ? -14.716 3.270 24.613 1.00 82.31 119 SER A N 1
ATOM 966 C CA . SER A 1 119 ? -14.387 2.767 25.957 1.00 82.31 119 SER A CA 1
ATOM 967 C C . SER A 1 119 ? -14.729 3.762 27.070 1.00 82.31 119 SER A C 1
ATOM 969 O O . SER A 1 119 ? -15.275 3.374 28.099 1.00 82.31 119 SER A O 1
ATOM 971 N N . ASN A 1 120 ? -14.473 5.056 26.851 1.00 81.94 120 ASN A N 1
ATOM 972 C CA . ASN A 1 120 ? -14.800 6.100 27.828 1.00 81.94 120 ASN A CA 1
ATOM 973 C C . ASN A 1 120 ? -16.317 6.255 28.042 1.00 81.94 120 ASN A C 1
ATOM 975 O O . ASN A 1 120 ? -16.759 6.618 29.133 1.00 81.94 120 ASN A O 1
ATOM 979 N N . GLN A 1 121 ? -17.127 6.023 27.003 1.00 78.56 121 GLN A N 1
ATOM 980 C CA . GLN A 1 121 ? -18.588 6.090 27.111 1.00 78.56 121 GLN A CA 1
ATOM 981 C C . GLN A 1 121 ? -19.154 4.901 27.885 1.00 78.56 121 GLN A C 1
ATOM 983 O O . GLN A 1 121 ? -20.040 5.098 28.720 1.00 78.56 121 GLN A O 1
ATOM 988 N N . ASP A 1 122 ? -18.622 3.704 27.641 1.00 79.06 122 ASP A N 1
ATOM 989 C CA . ASP A 1 122 ? -19.019 2.489 28.350 1.00 79.06 122 ASP A CA 1
ATOM 990 C C . ASP A 1 122 ? -18.707 2.601 29.852 1.00 79.06 122 ASP A C 1
ATOM 992 O O . ASP A 1 122 ? -19.599 2.398 30.677 1.00 79.06 122 ASP A O 1
ATOM 996 N N . GLU A 1 123 ? -17.498 3.045 30.220 1.00 77.44 123 GLU A N 1
ATOM 997 C CA . GLU A 1 123 ? -17.111 3.260 31.626 1.00 77.44 123 GLU A CA 1
ATOM 998 C C . GLU A 1 123 ? -18.019 4.281 32.338 1.00 77.44 123 GLU A C 1
ATOM 1000 O O . GLU A 1 123 ? -18.442 4.078 33.481 1.00 77.44 123 GLU A O 1
ATOM 1005 N N . HIS A 1 124 ? -18.374 5.380 31.662 1.00 75.56 124 HIS A N 1
ATOM 1006 C CA . HIS A 1 124 ? -19.270 6.398 32.225 1.00 75.56 124 HIS A CA 1
ATOM 1007 C C . HIS A 1 124 ? -20.708 5.895 32.396 1.00 75.56 124 HIS A C 1
ATOM 1009 O O . HIS A 1 124 ? -21.396 6.275 33.348 1.00 75.56 124 HIS A O 1
ATOM 1015 N N . PHE A 1 125 ? -21.183 5.043 31.485 1.00 77.38 125 PHE A N 1
ATOM 1016 C CA . PHE A 1 125 ? -22.505 4.428 31.578 1.00 77.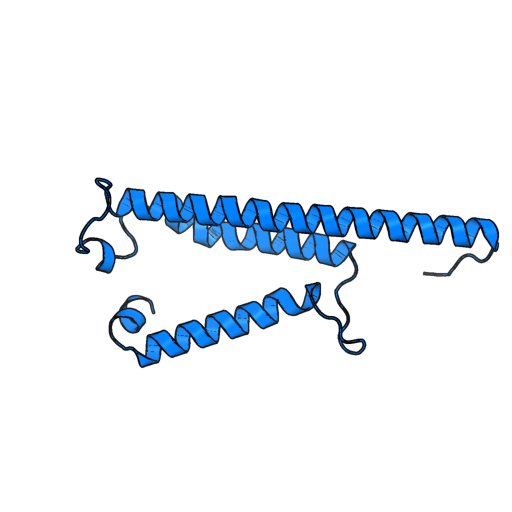38 125 PHE A CA 1
ATOM 1017 C C . PHE A 1 125 ? -22.583 3.416 32.729 1.00 77.38 125 PHE A C 1
ATOM 1019 O O . PHE A 1 125 ? -23.542 3.458 33.508 1.00 77.38 125 PHE A O 1
ATOM 1026 N N . GLU A 1 126 ? -21.571 2.558 32.883 1.00 80.31 126 GLU A N 1
ATOM 1027 C CA . GLU A 1 126 ? -21.485 1.593 33.988 1.00 80.31 126 GLU A CA 1
ATOM 1028 C C . GLU A 1 126 ? -21.421 2.302 35.348 1.00 80.31 126 GLU A C 1
ATOM 1030 O O . GLU A 1 126 ? -22.173 1.958 36.261 1.00 80.31 126 GLU A O 1
ATOM 1035 N N . SER A 1 127 ? -20.619 3.368 35.456 1.00 76.81 127 SER A N 1
ATOM 1036 C CA . SER A 1 127 ? -20.523 4.206 36.661 1.00 76.81 127 SER A CA 1
ATOM 1037 C C . SER A 1 127 ? -21.868 4.831 37.065 1.00 76.81 127 SER A C 1
ATOM 1039 O O . SER A 1 127 ? -22.218 4.861 38.245 1.00 76.81 127 SER A O 1
ATOM 1041 N N . LYS A 1 128 ? -22.674 5.287 36.093 1.00 75.88 128 LYS A N 1
ATOM 1042 C CA . LYS A 1 128 ? -23.990 5.902 36.354 1.00 75.88 128 LYS A CA 1
ATOM 1043 C C . LYS A 1 128 ? -25.099 4.911 36.690 1.00 75.88 128 LYS A C 1
ATOM 1045 O O . LYS A 1 128 ? -26.036 5.285 37.392 1.00 75.88 128 LYS A O 1
ATOM 1050 N N . THR A 1 129 ? -25.055 3.703 36.137 1.00 82.25 129 THR A N 1
ATOM 1051 C CA . THR A 1 129 ? -26.155 2.731 36.258 1.00 82.25 129 THR A CA 1
ATOM 1052 C C . THR A 1 129 ? -25.884 1.637 37.285 1.00 82.25 129 THR A C 1
ATOM 1054 O O . THR A 1 129 ? -26.825 0.966 37.701 1.00 82.25 129 THR A O 1
ATOM 1057 N N . GLY A 1 130 ? -24.633 1.449 37.720 1.00 73.94 130 GLY A N 1
ATOM 1058 C CA . GLY A 1 130 ? -24.242 0.369 38.632 1.00 73.94 130 GLY A CA 1
ATOM 1059 C C . GLY A 1 130 ? -24.361 -1.032 38.017 1.00 73.94 130 GLY A C 1
ATOM 1060 O O . GLY A 1 130 ? -24.183 -2.027 38.717 1.00 73.94 130 GLY A O 1
ATOM 1061 N N . ILE A 1 131 ? -24.671 -1.126 36.721 1.00 74.19 131 ILE A N 1
ATOM 1062 C CA . ILE A 1 131 ? -24.803 -2.384 35.990 1.00 74.19 131 ILE A CA 1
ATOM 1063 C C . ILE A 1 131 ? -23.442 -2.687 35.363 1.00 74.19 131 ILE A C 1
ATOM 1065 O O . ILE A 1 131 ? -23.096 -2.106 34.340 1.00 74.19 131 ILE A O 1
ATOM 1069 N N . MET A 1 132 ? -22.677 -3.605 35.961 1.00 66.88 132 MET A N 1
ATOM 1070 C CA . MET A 1 132 ? -21.505 -4.177 35.289 1.00 66.88 132 MET A CA 1
ATOM 1071 C C . MET A 1 132 ? -21.989 -5.067 34.143 1.00 66.88 132 MET A C 1
ATOM 1073 O O . MET A 1 132 ? -22.655 -6.081 34.387 1.00 66.88 132 MET A O 1
ATOM 1077 N N . LYS A 1 133 ? -21.667 -4.722 32.892 1.00 59.31 133 LYS A N 1
ATOM 1078 C CA . LYS A 1 133 ? -21.904 -5.639 31.775 1.00 59.31 133 LYS A CA 1
ATOM 1079 C C . LYS A 1 133 ? -20.880 -6.767 31.870 1.00 59.31 133 LYS A C 1
ATOM 1081 O O . LYS A 1 133 ? -19.681 -6.553 31.717 1.00 59.31 133 LYS A O 1
ATOM 1086 N N . SER A 1 134 ? -21.349 -7.989 32.119 1.00 52.34 134 SER A N 1
ATOM 1087 C CA . SER A 1 134 ? -20.500 -9.175 31.985 1.00 52.34 134 SER A CA 1
ATOM 1088 C C . SER A 1 134 ? -20.084 -9.286 30.514 1.00 52.34 134 SER A C 1
ATOM 1090 O O . SER A 1 134 ? -20.955 -9.461 29.660 1.00 52.34 134 SER A O 1
ATOM 1092 N N . LYS A 1 135 ? -18.786 -9.097 30.244 1.00 49.84 135 LYS A N 1
ATOM 1093 C CA . LYS A 1 135 ? -18.164 -9.218 28.915 1.00 49.84 135 LYS A CA 1
ATOM 1094 C C . LYS A 1 135 ? -18.472 -10.546 28.233 1.00 49.84 135 LYS A C 1
ATOM 1096 O O . LYS A 1 135 ? -18.548 -11.566 28.952 1.00 49.84 135 LYS A O 1
#